Protein AF-A0A5B8L464-F1 (afdb_monomer_lite)

pLDDT: mean 84.81, std 18.25, range [33.03, 98.25]

Secondary structure (DSSP, 8-state):
--------PPPPSS-TTSHHHHHHHHHHHHHHHHHHHHHHHHHTT--HHHHHHHHHHHHHHHHHHTT------

Radius of gyration: 15.76 Å; chains: 1; bounding box: 40×33×32 Å

Foldseek 3Di:
DDDPPDDDFDPDPDDVVPVVSRVVRVCVRCVVVLVVVLVVCVVVPDDSVVVVVVVVVVVVVVVVVVVPPDPDD

Sequence (73 aa):
MNSQNVAILAPPQYPVEDILAHEKECRIALRPWVKGFLDRAESVGWDRRTVASTLMFLAAQHLSAARDPAGQA

Structure (mmCIF, N/CA/C/O backbone):
data_AF-A0A5B8L464-F1
#
_entry.id   AF-A0A5B8L464-F1
#
loop_
_atom_site.group_PDB
_atom_site.id
_atom_site.type_symbol
_atom_site.label_atom_id
_atom_site.label_alt_id
_atom_site.label_comp_id
_atom_site.label_asym_id
_atom_site.label_entity_id
_atom_site.label_seq_id
_atom_site.pdbx_PDB_ins_code
_atom_site.Cartn_x
_atom_site.Cartn_y
_atom_site.Cartn_z
_atom_site.occupancy
_atom_site.B_iso_or_equiv
_atom_site.auth_seq_id
_atom_site.auth_comp_id
_atom_site.auth_asym_id
_atom_site.auth_atom_id
_atom_site.pdbx_PDB_model_num
ATOM 1 N N . MET A 1 1 ? -14.587 -15.977 3.205 1.00 33.03 1 MET A N 1
ATOM 2 C CA . MET A 1 1 ? -14.661 -15.604 1.774 1.00 33.03 1 MET A CA 1
ATOM 3 C C . MET A 1 1 ? -13.676 -14.461 1.553 1.00 33.03 1 MET A C 1
ATOM 5 O O . MET A 1 1 ? -14.027 -13.319 1.801 1.00 33.03 1 MET A O 1
ATOM 9 N N . ASN A 1 2 ? -12.416 -14.767 1.223 1.00 34.97 2 ASN A N 1
ATOM 10 C CA . ASN A 1 2 ? -11.357 -13.762 1.056 1.00 34.97 2 ASN A CA 1
ATOM 11 C C . ASN A 1 2 ? -11.172 -13.457 -0.431 1.00 34.97 2 ASN A C 1
ATOM 13 O O . ASN A 1 2 ? -10.346 -14.073 -1.098 1.00 34.97 2 ASN A O 1
ATOM 17 N N . SER A 1 3 ? -11.958 -12.520 -0.953 1.00 39.84 3 SER A N 1
ATOM 18 C CA . SER A 1 3 ? -11.732 -11.976 -2.290 1.00 39.84 3 SER A CA 1
ATOM 19 C C . SER A 1 3 ? -10.563 -10.995 -2.217 1.00 39.84 3 SER A C 1
ATOM 21 O O . SER A 1 3 ? -10.747 -9.827 -1.876 1.00 39.84 3 SER A O 1
ATOM 23 N N . GLN A 1 4 ? -9.346 -11.469 -2.489 1.00 54.78 4 GLN A N 1
ATOM 24 C CA . GLN A 1 4 ? -8.198 -10.589 -2.699 1.00 54.78 4 GLN A CA 1
ATOM 25 C C . GLN A 1 4 ? -8.378 -9.860 -4.033 1.00 54.78 4 GLN A C 1
ATOM 27 O O . GLN A 1 4 ? -8.017 -10.365 -5.091 1.00 54.78 4 GLN A O 1
ATOM 32 N N . ASN A 1 5 ? -8.992 -8.679 -3.989 1.00 57.53 5 ASN A N 1
ATOM 33 C CA . ASN A 1 5 ? -9.112 -7.821 -5.159 1.00 57.53 5 ASN A CA 1
ATOM 34 C C . ASN A 1 5 ? -7.772 -7.106 -5.380 1.00 57.53 5 ASN A C 1
ATOM 36 O O . ASN A 1 5 ? -7.537 -6.031 -4.828 1.00 57.53 5 ASN A O 1
ATOM 40 N N . VAL A 1 6 ? -6.874 -7.742 -6.134 1.00 61.28 6 VAL A N 1
ATOM 41 C CA . VAL A 1 6 ? -5.608 -7.137 -6.566 1.00 61.28 6 VAL A CA 1
ATOM 42 C C . VAL A 1 6 ? -5.918 -5.900 -7.412 1.00 61.28 6 VAL A C 1
ATOM 44 O O . VAL A 1 6 ? -6.750 -5.947 -8.319 1.00 61.28 6 VAL A O 1
ATOM 47 N N . ALA A 1 7 ? -5.264 -4.781 -7.102 1.00 68.12 7 ALA A N 1
ATOM 48 C CA . ALA A 1 7 ? -5.345 -3.578 -7.918 1.00 68.12 7 ALA A CA 1
ATOM 49 C C . ALA A 1 7 ? -4.799 -3.869 -9.325 1.00 68.12 7 ALA A C 1
ATOM 51 O O . ALA A 1 7 ? -3.655 -4.297 -9.465 1.00 68.12 7 ALA A O 1
ATOM 52 N N . ILE A 1 8 ? -5.599 -3.629 -10.368 1.00 75.06 8 ILE A N 1
ATOM 53 C CA . ILE A 1 8 ? -5.113 -3.694 -11.752 1.00 75.06 8 ILE A CA 1
ATOM 54 C C . ILE A 1 8 ? -4.315 -2.413 -12.010 1.00 75.06 8 ILE A C 1
ATOM 56 O O . ILE A 1 8 ? -4.888 -1.323 -12.066 1.00 75.06 8 ILE A O 1
ATOM 60 N N . LEU A 1 9 ? -2.995 -2.545 -12.136 1.00 80.81 9 LEU A N 1
ATOM 61 C CA . LEU A 1 9 ? -2.092 -1.464 -12.529 1.00 80.81 9 LEU A CA 1
ATOM 62 C C . LEU A 1 9 ? -1.702 -1.649 -13.995 1.00 80.81 9 LEU A C 1
ATOM 64 O O . LEU A 1 9 ? -1.356 -2.753 -14.416 1.00 80.81 9 LEU A O 1
ATOM 68 N N . ALA A 1 10 ? -1.771 -0.568 -14.770 1.00 84.06 10 ALA A N 1
ATOM 69 C CA . ALA A 1 10 ? -1.209 -0.557 -16.114 1.00 84.06 10 ALA A CA 1
ATOM 70 C C . ALA A 1 10 ? 0.326 -0.678 -16.035 1.00 84.06 10 ALA A C 1
ATOM 72 O O . A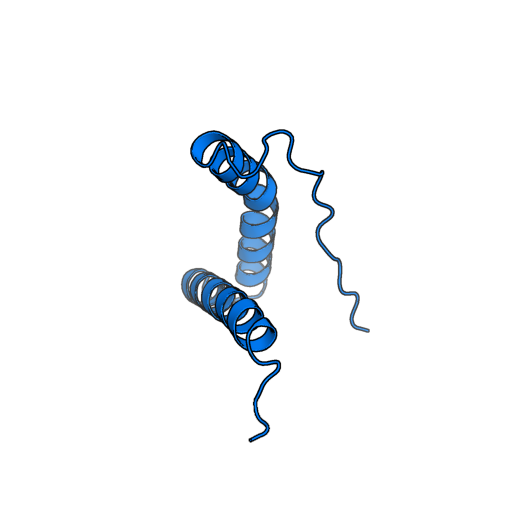LA A 1 10 ? 0.915 -0.209 -15.055 1.00 84.06 10 ALA A O 1
ATOM 73 N N . PRO A 1 11 ? 0.979 -1.294 -17.038 1.00 87.88 11 PRO A N 1
ATOM 74 C CA . PRO A 1 11 ? 2.433 -1.289 -17.110 1.00 87.88 11 PRO A CA 1
ATOM 75 C C . PRO A 1 11 ? 2.951 0.158 -17.184 1.00 87.88 11 PRO A C 1
ATOM 77 O O . PRO A 1 11 ? 2.299 0.994 -17.819 1.00 87.88 11 PRO A O 1
ATOM 80 N N . PRO A 1 12 ? 4.099 0.456 -16.550 1.00 92.19 12 PRO A N 1
ATOM 81 C CA . PRO A 1 12 ? 4.681 1.791 -16.589 1.00 92.19 12 PRO A CA 1
ATOM 82 C C . PRO A 1 12 ? 5.069 2.170 -18.025 1.00 92.19 12 PRO A C 1
ATOM 84 O O . PRO A 1 12 ? 5.579 1.343 -18.783 1.00 92.19 12 PRO A O 1
ATOM 87 N N . GLN A 1 13 ? 4.823 3.425 -18.390 1.00 94.44 13 GLN A N 1
ATOM 88 C CA . GLN A 1 13 ? 5.227 4.036 -19.654 1.00 94.44 13 GLN A CA 1
ATOM 89 C C . GLN A 1 13 ? 6.705 4.427 -19.640 1.00 94.44 13 GLN A C 1
ATOM 91 O O . GLN A 1 13 ? 7.349 4.409 -20.690 1.00 94.44 13 GLN A O 1
ATOM 96 N N . TYR A 1 14 ? 7.237 4.780 -18.467 1.00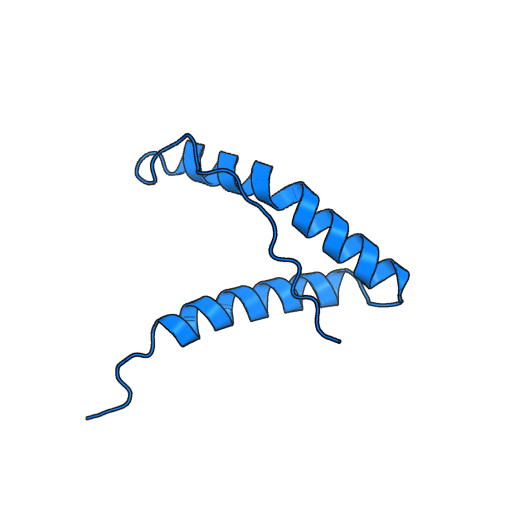 92.69 14 TYR A N 1
ATOM 97 C CA . TYR A 1 14 ? 8.633 5.177 -18.310 1.00 92.69 14 TYR A CA 1
ATOM 98 C C . TYR A 1 14 ? 9.479 4.023 -17.767 1.00 92.69 14 TYR A C 1
ATOM 100 O O . TYR A 1 14 ? 9.064 3.341 -16.822 1.00 92.69 14 TYR A O 1
ATOM 108 N N . PRO A 1 15 ? 10.675 3.796 -18.334 1.00 93.69 15 PRO A N 1
ATOM 109 C CA . PRO A 1 15 ? 11.573 2.760 -17.854 1.00 93.69 15 PRO A CA 1
ATOM 110 C C . PRO A 1 15 ? 12.181 3.167 -16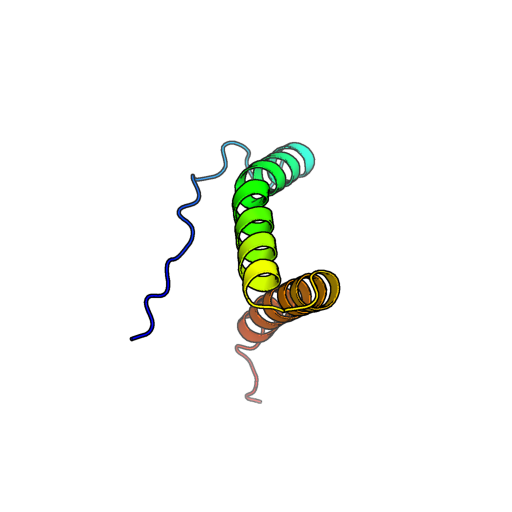.500 1.00 93.69 15 PRO A C 1
ATOM 112 O O . PRO A 1 15 ? 12.173 4.341 -16.128 1.00 93.69 15 PRO A O 1
ATOM 115 N N . VAL A 1 16 ? 12.694 2.197 -15.741 1.00 93.88 16 VAL A N 1
ATOM 116 C CA . VAL A 1 16 ? 13.162 2.418 -14.358 1.00 93.88 16 VAL A CA 1
ATOM 117 C C . VAL A 1 16 ? 14.392 3.335 -14.280 1.00 93.88 16 VAL A C 1
ATOM 119 O O . VAL A 1 16 ? 14.633 3.970 -13.255 1.00 93.88 16 VAL A O 1
ATOM 122 N N . GLU A 1 17 ? 15.155 3.437 -15.370 1.00 95.62 17 GLU A N 1
ATOM 123 C 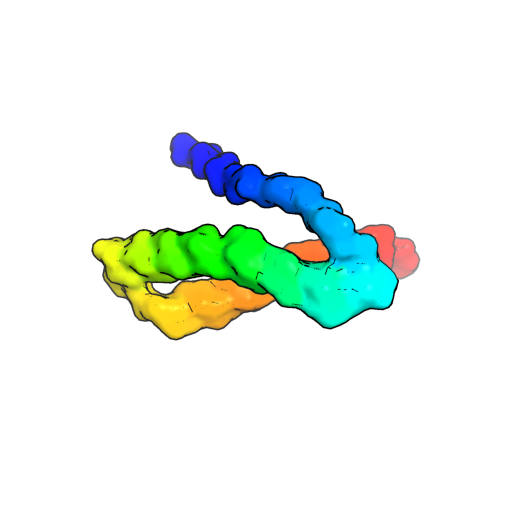CA . GLU A 1 17 ? 16.323 4.307 -15.507 1.00 95.62 17 GLU A CA 1
ATOM 124 C C . GLU A 1 17 ? 15.940 5.795 -15.522 1.00 95.62 17 GLU A C 1
ATOM 126 O O . GLU A 1 17 ? 16.724 6.636 -15.079 1.00 95.62 17 GLU A O 1
ATOM 131 N N . ASP A 1 18 ? 14.722 6.131 -15.963 1.00 93.62 18 ASP A N 1
ATOM 132 C CA . ASP A 1 18 ? 14.157 7.474 -15.809 1.00 93.62 18 ASP A CA 1
ATOM 133 C C . ASP A 1 18 ? 13.463 7.583 -14.445 1.00 93.62 18 ASP A C 1
ATOM 135 O O . ASP A 1 18 ? 12.235 7.590 -14.327 1.00 93.62 18 ASP A O 1
ATOM 139 N N . ILE A 1 19 ? 14.286 7.630 -13.392 1.00 92.06 19 ILE A N 1
ATOM 140 C CA . ILE A 1 19 ? 13.844 7.530 -11.993 1.00 92.06 19 ILE A CA 1
ATOM 141 C C . ILE A 1 19 ? 12.723 8.532 -11.684 1.00 92.06 19 ILE A C 1
ATOM 143 O O . ILE A 1 19 ? 11.732 8.178 -11.046 1.00 92.06 19 ILE A O 1
ATOM 147 N N . LEU A 1 20 ? 12.853 9.780 -12.148 1.00 95.50 20 LEU A N 1
ATOM 148 C CA . LEU A 1 20 ? 11.886 10.838 -11.851 1.00 95.50 20 LEU A CA 1
ATOM 149 C C . LEU A 1 20 ? 10.550 10.610 -12.563 1.00 95.50 20 LEU A C 1
ATOM 151 O O . LEU A 1 20 ? 9.494 10.779 -11.943 1.00 95.50 20 LEU A O 1
ATOM 155 N N . ALA A 1 21 ? 10.572 10.244 -13.848 1.00 93.94 21 ALA A N 1
ATOM 156 C CA . ALA A 1 21 ? 9.346 9.998 -14.598 1.00 93.94 21 ALA A CA 1
ATOM 157 C C . ALA A 1 21 ? 8.644 8.721 -14.114 1.00 93.94 21 ALA A C 1
ATOM 159 O O . ALA A 1 21 ? 7.434 8.748 -13.866 1.00 93.94 21 ALA A O 1
ATOM 160 N N . HIS A 1 22 ? 9.410 7.655 -13.874 1.00 93.69 22 HIS A N 1
ATOM 161 C CA . HIS A 1 22 ? 8.916 6.378 -13.367 1.00 93.69 22 HIS A CA 1
ATOM 162 C C . HIS A 1 22 ? 8.304 6.512 -11.965 1.00 93.69 22 HIS A C 1
ATOM 164 O O . HIS A 1 22 ? 7.192 6.045 -11.709 1.00 93.69 22 HIS A O 1
ATOM 170 N N . GLU A 1 23 ? 8.975 7.217 -11.048 1.00 94.56 23 GLU A N 1
ATOM 171 C CA . GLU A 1 23 ? 8.438 7.458 -9.707 1.00 94.56 23 GLU A CA 1
ATOM 172 C C . GLU A 1 23 ? 7.156 8.299 -9.757 1.00 94.56 23 GLU A C 1
ATOM 174 O O . GLU A 1 23 ? 6.168 7.995 -9.077 1.00 94.56 23 GLU A O 1
ATOM 179 N N . LYS A 1 24 ? 7.143 9.363 -10.568 1.00 95.31 24 LYS A N 1
ATOM 180 C CA . LYS A 1 24 ? 5.966 10.222 -10.728 1.00 95.31 24 LYS A CA 1
ATOM 181 C C . LYS A 1 24 ? 4.775 9.433 -11.266 1.00 95.31 24 LYS A C 1
ATOM 183 O O . LYS A 1 24 ? 3.672 9.582 -10.737 1.00 95.31 24 LYS A O 1
ATOM 188 N N . GLU A 1 25 ? 4.993 8.608 -12.283 1.00 94.56 25 GLU A N 1
ATOM 189 C CA . GLU A 1 25 ? 3.977 7.727 -12.851 1.00 94.56 25 GLU A CA 1
ATOM 190 C C . GLU A 1 25 ? 3.440 6.744 -11.804 1.00 94.56 25 GLU A C 1
ATOM 192 O O . GLU A 1 25 ? 2.229 6.685 -11.581 1.00 94.56 25 GLU A O 1
ATOM 197 N N . CYS A 1 26 ? 4.330 6.057 -11.083 1.00 93.81 26 CYS A N 1
ATOM 198 C CA . CYS A 1 26 ? 3.964 5.129 -10.015 1.00 93.81 26 CYS A CA 1
ATOM 199 C C . CYS A 1 26 ? 3.089 5.810 -8.946 1.00 93.81 26 CYS A C 1
ATOM 201 O O . CYS A 1 26 ? 2.020 5.310 -8.579 1.00 93.81 26 CYS A O 1
ATOM 203 N N . ARG A 1 27 ? 3.467 7.018 -8.505 1.00 94.50 27 ARG A N 1
ATOM 204 C CA . ARG A 1 27 ? 2.671 7.810 -7.552 1.00 94.50 27 ARG A CA 1
ATOM 205 C C . ARG A 1 27 ? 1.292 8.172 -8.103 1.00 94.50 27 ARG A C 1
ATOM 207 O O . ARG A 1 27 ? 0.332 8.187 -7.335 1.00 94.50 27 ARG A O 1
ATOM 214 N N . ILE A 1 28 ? 1.178 8.510 -9.388 1.00 94.00 28 ILE A N 1
ATOM 215 C CA . ILE A 1 28 ? -0.110 8.827 -10.025 1.00 94.00 28 ILE A CA 1
ATOM 216 C C . ILE A 1 28 ? -0.998 7.581 -10.063 1.00 94.00 28 ILE A C 1
ATOM 218 O O . ILE A 1 28 ? -2.155 7.656 -9.645 1.00 94.00 28 ILE A O 1
ATOM 222 N N . ALA A 1 29 ? -0.446 6.445 -10.490 1.00 92.81 29 ALA A N 1
ATOM 223 C CA . ALA A 1 29 ? -1.169 5.184 -10.606 1.00 92.81 29 ALA A CA 1
ATOM 224 C C . ALA A 1 29 ? -1.678 4.667 -9.247 1.00 92.81 29 ALA A C 1
ATOM 226 O O . ALA A 1 29 ? -2.822 4.227 -9.140 1.00 92.81 29 ALA A O 1
ATOM 227 N N . LEU A 1 30 ? -0.867 4.764 -8.186 1.00 92.75 30 LEU A N 1
ATOM 228 C CA . LEU A 1 30 ? -1.213 4.242 -6.856 1.00 92.75 30 LEU A CA 1
ATOM 229 C C . LEU A 1 30 ? -2.117 5.169 -6.030 1.00 92.75 30 LEU A C 1
ATOM 231 O O . LEU A 1 30 ? -2.854 4.700 -5.160 1.00 92.75 30 LEU A O 1
ATOM 235 N N . ARG A 1 31 ? -2.098 6.483 -6.287 1.00 93.62 31 ARG A N 1
ATOM 236 C CA . ARG A 1 31 ? -2.854 7.483 -5.511 1.00 93.62 31 ARG A CA 1
ATOM 237 C C . ARG A 1 31 ? -4.344 7.158 -5.315 1.00 93.62 31 ARG A C 1
ATOM 239 O O . ARG A 1 31 ? -4.784 7.226 -4.164 1.00 93.62 31 ARG A O 1
ATOM 246 N N . PRO A 1 32 ? -5.142 6.833 -6.355 1.00 92.12 32 PRO A N 1
ATOM 247 C CA . PRO A 1 3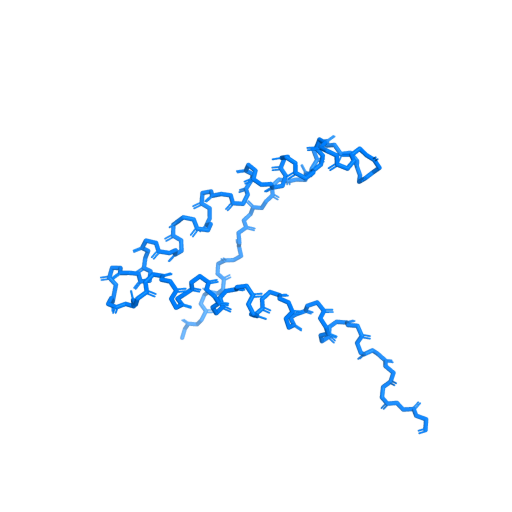2 ? -6.566 6.550 -6.166 1.00 92.12 32 PRO A CA 1
ATOM 248 C C . PRO A 1 32 ? -6.806 5.301 -5.308 1.00 92.12 32 PRO A C 1
ATOM 250 O O . PRO A 1 32 ? -7.721 5.299 -4.485 1.00 92.12 32 PRO A O 1
ATOM 253 N N . TRP A 1 33 ? -5.954 4.280 -5.434 1.00 92.56 33 TRP A N 1
ATOM 254 C CA . TRP A 1 33 ? -6.043 3.047 -4.651 1.00 92.56 33 TRP A CA 1
ATOM 255 C C . TRP A 1 33 ? -5.764 3.288 -3.172 1.00 92.56 33 TRP A C 1
ATOM 257 O O . TRP A 1 33 ? -6.568 2.903 -2.324 1.00 92.56 33 TRP A O 1
ATOM 267 N N . VAL A 1 34 ? -4.667 3.987 -2.863 1.00 94.31 34 VAL A N 1
ATOM 268 C CA . VAL A 1 34 ? -4.314 4.329 -1.479 1.00 94.31 34 VAL A CA 1
ATOM 269 C C . VAL A 1 34 ? -5.408 5.190 -0.853 1.00 94.31 34 VAL A C 1
ATOM 271 O O . VAL A 1 34 ? -5.854 4.901 0.254 1.00 94.31 34 VAL A O 1
ATOM 274 N N . LYS A 1 35 ? -5.910 6.207 -1.568 1.00 95.38 35 LYS A N 1
ATOM 275 C CA . LYS A 1 35 ? -7.005 7.047 -1.066 1.00 95.38 35 LYS A CA 1
ATOM 276 C C . LYS A 1 35 ? -8.266 6.226 -0.782 1.00 95.38 35 LYS A C 1
ATOM 278 O O . LYS A 1 35 ? -8.810 6.338 0.311 1.00 95.38 35 LYS A O 1
ATOM 283 N N . GLY A 1 36 ? -8.708 5.398 -1.729 1.00 94.44 36 GLY A N 1
ATOM 284 C CA . GLY A 1 36 ? -9.921 4.590 -1.577 1.00 94.44 36 GLY A CA 1
ATOM 285 C C . GLY A 1 36 ? -9.827 3.563 -0.447 1.00 94.44 36 GLY A C 1
ATOM 286 O O . GLY A 1 36 ? -10.803 3.344 0.268 1.00 94.44 36 GLY A O 1
ATOM 287 N N . PHE A 1 37 ? -8.649 2.969 -0.247 1.00 94.69 37 PHE A N 1
ATOM 288 C CA . PHE A 1 37 ? -8.398 2.069 0.877 1.00 94.69 37 PHE A CA 1
ATOM 289 C C . PHE A 1 37 ? -8.501 2.795 2.223 1.00 94.69 37 PHE A C 1
ATOM 291 O O . PHE A 1 37 ? -9.215 2.331 3.111 1.00 94.69 37 PHE A O 1
ATOM 298 N N . LEU A 1 38 ? -7.842 3.952 2.353 1.00 96.44 38 LEU A N 1
ATOM 299 C CA . LEU A 1 38 ? -7.887 4.759 3.573 1.00 96.44 38 LEU A CA 1
ATOM 300 C C . LEU A 1 38 ? -9.309 5.244 3.882 1.00 96.44 38 LEU A C 1
ATOM 302 O O . LEU A 1 38 ? -9.757 5.101 5.015 1.00 96.44 38 LEU A O 1
ATOM 306 N N . ASP A 1 39 ? -10.031 5.746 2.875 1.00 96.81 39 ASP A N 1
ATOM 307 C CA . ASP A 1 39 ? -11.420 6.200 3.024 1.00 96.81 39 ASP A CA 1
ATOM 308 C C . ASP A 1 39 ? -12.337 5.049 3.482 1.00 96.81 39 ASP A C 1
ATOM 310 O O . ASP A 1 39 ? -13.183 5.229 4.357 1.00 96.81 39 ASP A O 1
ATOM 314 N N . ARG A 1 40 ? -12.151 3.836 2.938 1.00 96.31 40 ARG A N 1
ATOM 315 C CA . ARG A 1 40 ? -12.928 2.658 3.349 1.00 96.31 40 ARG A CA 1
ATOM 316 C C . ARG A 1 40 ? -12.607 2.233 4.780 1.00 96.31 40 ARG A C 1
ATOM 318 O O . ARG A 1 40 ? -13.531 1.931 5.532 1.00 96.31 40 ARG A O 1
ATOM 325 N N . ALA A 1 41 ? -11.332 2.193 5.156 1.00 97.00 41 ALA A N 1
ATOM 326 C CA . ALA A 1 41 ? -10.934 1.818 6.510 1.00 97.00 41 ALA A CA 1
ATOM 327 C C . ALA A 1 41 ? -11.484 2.814 7.546 1.00 97.00 41 ALA A C 1
ATOM 329 O O . ALA A 1 41 ? -12.059 2.404 8.553 1.00 97.00 41 ALA A O 1
ATOM 330 N N . GLU A 1 42 ? -11.398 4.110 7.252 1.00 97.19 42 GLU A N 1
ATOM 331 C CA . GLU A 1 42 ? -11.975 5.171 8.080 1.00 97.19 42 GLU A CA 1
ATOM 332 C C . GLU A 1 42 ? -13.502 5.040 8.199 1.00 97.19 42 GLU A C 1
ATOM 334 O O . GLU A 1 42 ? -14.044 5.148 9.297 1.00 97.19 42 GLU A O 1
ATOM 339 N N . SER A 1 43 ? -14.202 4.695 7.109 1.00 97.25 43 SER A N 1
ATOM 340 C CA . SER A 1 43 ? -15.666 4.523 7.124 1.00 97.25 43 SER A CA 1
ATOM 341 C C . SER A 1 43 ? -16.172 3.399 8.039 1.00 97.25 43 SER A C 1
ATOM 343 O O . SER A 1 43 ? -17.333 3.419 8.439 1.00 97.25 43 SER A O 1
ATOM 345 N N . VAL A 1 44 ? -15.314 2.432 8.388 1.00 97.88 44 VAL A N 1
ATOM 346 C CA . VAL A 1 44 ? -15.636 1.349 9.334 1.00 97.88 44 VAL A CA 1
ATOM 347 C C . VAL A 1 44 ? -15.021 1.571 10.723 1.00 97.88 44 VAL A C 1
ATOM 349 O O . VAL A 1 44 ? -15.018 0.655 11.543 1.00 97.88 44 VAL A O 1
ATOM 352 N N . GLY A 1 45 ? -14.525 2.783 11.000 1.00 97.75 45 GLY A N 1
ATOM 353 C CA . GLY A 1 45 ? -14.107 3.228 12.331 1.00 97.75 45 GLY A CA 1
ATOM 354 C C . GLY A 1 45 ? -12.607 3.170 12.623 1.00 97.75 45 GLY A C 1
ATOM 355 O O . GLY A 1 45 ? -12.216 3.419 13.762 1.00 97.75 45 GLY A O 1
ATOM 356 N N . TRP A 1 46 ? -11.750 2.855 11.646 1.00 98.25 46 TRP A N 1
ATOM 357 C CA . TRP A 1 46 ? -10.299 2.892 11.863 1.00 98.25 46 TRP A CA 1
ATOM 358 C C . TRP A 1 46 ? -9.748 4.323 11.862 1.00 98.25 46 TRP A C 1
ATOM 360 O O . TRP A 1 46 ? -10.144 5.146 11.039 1.00 98.25 46 TRP A O 1
ATOM 370 N N . ASP A 1 47 ? -8.753 4.600 12.715 1.00 98.12 47 ASP A N 1
ATOM 371 C CA . ASP A 1 47 ? -7.973 5.837 12.606 1.00 98.12 47 ASP A CA 1
ATOM 372 C C . ASP A 1 47 ? -7.150 5.841 11.310 1.00 98.12 47 ASP A C 1
ATOM 374 O O . ASP A 1 47 ? -6.351 4.941 11.032 1.00 98.12 47 ASP A O 1
ATOM 378 N N . ARG A 1 48 ? -7.323 6.900 10.518 1.00 97.12 48 ARG A N 1
ATOM 379 C CA . ARG A 1 48 ? -6.700 7.031 9.200 1.00 97.12 48 ARG A CA 1
ATOM 380 C C . ARG A 1 48 ? -5.168 7.035 9.254 1.00 97.12 48 ARG A C 1
ATOM 382 O O . ARG A 1 48 ? -4.530 6.518 8.335 1.00 97.12 48 ARG A O 1
ATOM 389 N N . ARG A 1 49 ? -4.562 7.616 10.297 1.00 96.94 49 ARG A N 1
ATOM 390 C CA . ARG A 1 49 ? -3.096 7.676 10.444 1.00 96.94 49 ARG A CA 1
ATOM 391 C C . ARG A 1 49 ? -2.532 6.307 10.796 1.00 96.94 49 ARG A C 1
ATOM 393 O O . ARG A 1 49 ? -1.525 5.919 10.208 1.00 96.94 49 ARG A O 1
ATOM 400 N N . THR A 1 50 ? -3.193 5.571 11.686 1.00 97.88 50 THR A N 1
ATOM 401 C CA . THR A 1 50 ? -2.847 4.187 12.018 1.00 97.88 50 THR A CA 1
ATOM 402 C C . THR A 1 50 ? -2.908 3.300 10.781 1.00 97.88 50 THR A C 1
ATOM 404 O O . THR A 1 50 ? -1.952 2.588 10.497 1.00 97.88 50 THR A O 1
ATOM 407 N N . VAL A 1 51 ? -3.975 3.384 9.982 1.00 97.94 51 VAL A N 1
ATOM 408 C CA . VAL A 1 51 ? -4.084 2.586 8.748 1.00 97.94 51 VAL A CA 1
ATOM 409 C C . VAL A 1 51 ? -2.949 2.916 7.774 1.00 97.94 51 VAL A C 1
ATOM 411 O O . VAL A 1 51 ? -2.358 2.009 7.189 1.00 97.94 51 VAL A O 1
ATOM 414 N N . ALA A 1 52 ? -2.611 4.198 7.612 1.00 97.62 52 ALA A N 1
ATOM 415 C CA . ALA A 1 52 ? -1.532 4.620 6.725 1.00 97.62 52 ALA A CA 1
ATOM 416 C C . ALA A 1 52 ? -0.158 4.093 7.175 1.00 97.62 52 ALA A C 1
ATOM 418 O O . ALA A 1 52 ? 0.591 3.565 6.351 1.00 97.62 52 ALA A O 1
ATOM 419 N N . SER A 1 53 ? 0.174 4.197 8.466 1.00 97.44 53 SER A N 1
ATOM 420 C CA . SER A 1 53 ? 1.449 3.692 8.987 1.00 97.44 53 SER A CA 1
ATOM 421 C C . SER A 1 53 ? 1.524 2.164 8.930 1.00 97.44 53 SER A C 1
ATOM 423 O O . SER A 1 53 ? 2.551 1.619 8.522 1.00 97.44 53 SER A O 1
ATOM 425 N N . THR A 1 54 ? 0.428 1.463 9.234 1.00 97.62 54 THR A N 1
ATOM 426 C CA . THR A 1 54 ? 0.336 0.006 9.073 1.00 97.62 54 THR A CA 1
ATOM 427 C C . THR A 1 54 ? 0.512 -0.412 7.613 1.00 97.62 54 THR A C 1
ATOM 429 O O . THR A 1 54 ? 1.251 -1.357 7.348 1.00 97.62 54 THR A O 1
ATOM 432 N N . LEU A 1 55 ? -0.092 0.298 6.654 1.00 96.00 55 LEU A N 1
ATOM 433 C CA . LEU A 1 55 ? 0.083 0.017 5.225 1.00 96.00 55 LEU A CA 1
ATOM 434 C C . LEU A 1 55 ? 1.554 0.139 4.797 1.00 96.00 55 LEU A C 1
ATOM 436 O O . LEU A 1 55 ? 2.063 -0.749 4.116 1.00 96.00 55 LEU A O 1
ATOM 440 N N . MET A 1 56 ? 2.248 1.201 5.221 1.00 95.19 56 MET A N 1
ATOM 441 C CA . MET A 1 56 ? 3.681 1.377 4.946 1.00 95.19 56 MET A CA 1
ATOM 442 C C . MET A 1 56 ? 4.517 0.244 5.551 1.00 95.19 56 MET A C 1
ATOM 444 O O . MET A 1 56 ? 5.384 -0.312 4.877 1.00 95.19 56 MET A O 1
ATOM 448 N N . PHE A 1 57 ? 4.235 -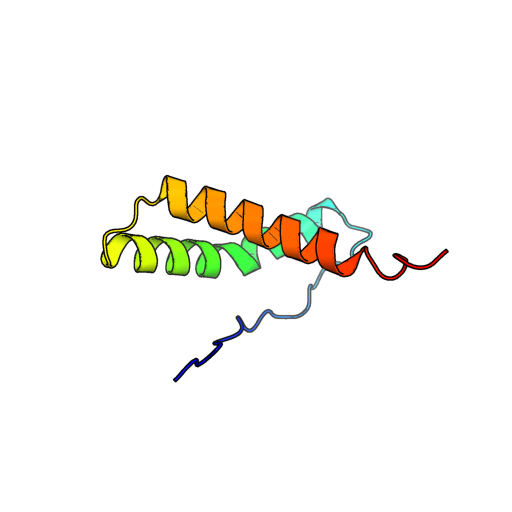0.127 6.803 1.00 96.06 57 PHE A N 1
ATOM 449 C CA . PHE A 1 57 ? 4.929 -1.214 7.493 1.00 96.06 57 PHE A CA 1
ATOM 450 C C . PHE A 1 57 ? 4.731 -2.563 6.793 1.00 96.06 57 PHE A C 1
ATOM 452 O O . PHE A 1 57 ? 5.698 -3.284 6.562 1.00 96.06 57 PHE A O 1
ATOM 459 N N . LEU A 1 58 ? 3.497 -2.898 6.409 1.00 95.31 58 LEU A N 1
ATOM 460 C CA . LEU A 1 58 ? 3.197 -4.124 5.668 1.00 95.31 58 LEU A CA 1
ATOM 461 C C . LEU A 1 58 ? 3.893 -4.140 4.301 1.00 95.31 58 LEU A C 1
ATOM 463 O O . LEU A 1 58 ? 4.498 -5.148 3.943 1.00 95.31 58 LEU A O 1
ATOM 467 N N . ALA A 1 59 ? 3.882 -3.023 3.566 1.00 92.62 59 ALA A N 1
ATOM 468 C CA . ALA A 1 59 ? 4.583 -2.916 2.288 1.00 92.62 59 ALA A CA 1
ATOM 469 C C . ALA A 1 59 ? 6.094 -3.163 2.441 1.00 92.62 59 ALA A C 1
ATOM 471 O O . ALA A 1 59 ? 6.668 -3.954 1.693 1.00 92.62 59 ALA A O 1
ATOM 472 N N . ALA A 1 60 ? 6.729 -2.550 3.445 1.00 94.00 60 ALA A N 1
ATOM 473 C CA . ALA A 1 60 ? 8.144 -2.768 3.737 1.00 94.00 60 ALA A CA 1
ATOM 474 C C . ALA A 1 60 ? 8.439 -4.223 4.142 1.00 94.00 60 ALA A C 1
ATOM 476 O O . ALA A 1 60 ? 9.406 -4.810 3.662 1.00 94.00 60 ALA A O 1
ATOM 477 N N . GLN A 1 61 ? 7.588 -4.831 4.975 1.00 93.31 61 GLN A N 1
ATOM 478 C CA . GLN A 1 61 ? 7.738 -6.234 5.370 1.00 93.31 61 GLN A CA 1
ATOM 479 C C . GLN A 1 61 ? 7.682 -7.191 4.179 1.00 93.31 61 GLN A C 1
ATOM 481 O O . GLN A 1 61 ? 8.479 -8.124 4.131 1.00 93.31 61 GLN A O 1
ATOM 486 N N . HIS A 1 62 ? 6.798 -6.963 3.204 1.00 89.31 62 HIS A N 1
ATOM 487 C CA . HIS A 1 62 ? 6.741 -7.795 1.999 1.00 89.31 62 HIS A CA 1
ATOM 488 C C . HIS A 1 62 ? 8.037 -7.731 1.178 1.00 89.31 62 HIS A C 1
ATOM 490 O O . HIS A 1 62 ? 8.468 -8.754 0.649 1.00 89.31 62 HIS A O 1
ATOM 496 N N . LEU A 1 63 ? 8.691 -6.566 1.116 1.00 88.56 63 LEU A N 1
ATOM 497 C CA . LEU A 1 63 ? 9.986 -6.412 0.445 1.00 88.56 63 LEU A CA 1
ATOM 498 C C . LEU A 1 63 ? 11.120 -7.111 1.206 1.00 88.56 63 LEU A C 1
ATOM 500 O O . LEU A 1 63 ? 11.999 -7.701 0.584 1.00 88.56 63 LEU A O 1
ATOM 504 N N . SER A 1 64 ? 11.095 -7.074 2.540 1.00 84.00 64 SER A N 1
ATOM 505 C CA . SER A 1 64 ? 12.095 -7.748 3.377 1.00 84.00 64 SER A CA 1
ATOM 506 C C . SER A 1 64 ? 11.930 -9.267 3.374 1.00 84.00 64 SER A C 1
ATOM 508 O O . SER A 1 64 ? 12.916 -9.979 3.226 1.00 84.00 64 SER A O 1
ATOM 510 N N . ALA A 1 65 ? 10.696 -9.771 3.466 1.00 75.25 65 ALA A N 1
ATOM 511 C CA . ALA A 1 65 ? 10.404 -11.203 3.411 1.00 75.25 65 ALA A CA 1
ATOM 512 C C . ALA A 1 65 ? 10.762 -11.818 2.047 1.00 75.25 65 ALA A C 1
ATOM 514 O O . ALA A 1 65 ? 11.226 -12.950 1.982 1.00 75.25 65 ALA A O 1
ATOM 515 N N . ALA A 1 66 ? 10.608 -11.063 0.954 1.00 61.34 66 ALA A N 1
ATOM 516 C CA . ALA A 1 66 ? 11.053 -11.489 -0.374 1.00 61.34 66 ALA A CA 1
ATOM 517 C C . ALA A 1 66 ? 12.587 -11.528 -0.522 1.00 61.34 66 ALA A C 1
ATOM 519 O O . ALA A 1 66 ? 13.103 -12.169 -1.436 1.00 61.34 66 ALA A O 1
ATOM 520 N N . ARG A 1 67 ? 13.322 -10.839 0.361 1.00 58.50 67 ARG A N 1
ATOM 521 C CA . ARG A 1 67 ? 14.786 -10.737 0.340 1.00 58.50 67 ARG A CA 1
ATOM 522 C C . ARG A 1 67 ? 15.482 -11.809 1.183 1.00 58.50 67 ARG A C 1
ATOM 524 O O . ARG A 1 67 ? 16.709 -11.828 1.201 1.00 58.50 67 ARG A O 1
ATOM 531 N N . ASP A 1 68 ? 14.729 -12.713 1.813 1.00 53.53 68 ASP A N 1
ATOM 532 C CA . ASP A 1 68 ? 15.258 -13.848 2.574 1.00 53.53 68 ASP A CA 1
ATOM 533 C C . ASP A 1 68 ? 15.082 -15.194 1.829 1.00 53.53 68 ASP A C 1
ATOM 535 O O . ASP A 1 68 ? 14.204 -15.991 2.157 1.00 53.53 68 ASP A O 1
ATOM 539 N N . PRO A 1 69 ? 15.885 -15.476 0.783 1.00 51.75 69 PRO A N 1
ATOM 540 C CA . PRO A 1 69 ? 16.064 -16.826 0.262 1.00 51.75 69 PRO A CA 1
ATOM 541 C C . PRO A 1 69 ? 17.341 -17.505 0.801 1.00 51.75 69 PRO A C 1
ATOM 543 O O . PRO A 1 69 ? 17.865 -18.398 0.138 1.00 51.75 69 PRO A O 1
ATOM 546 N N . ALA A 1 70 ? 17.881 -17.107 1.964 1.00 54.16 70 ALA A N 1
ATOM 547 C CA . ALA A 1 70 ? 19.129 -17.688 2.480 1.00 54.16 70 ALA A CA 1
ATOM 548 C C . ALA A 1 70 ? 19.258 -17.671 4.018 1.00 54.16 70 ALA A C 1
ATOM 550 O O . ALA A 1 70 ? 20.281 -17.267 4.564 1.00 54.16 70 ALA A O 1
ATOM 551 N N . GLY A 1 71 ? 18.255 -18.198 4.718 1.00 54.31 71 GLY A N 1
ATOM 552 C CA . GLY A 1 71 ? 18.415 -18.783 6.053 1.00 54.31 71 GLY A CA 1
ATOM 553 C C . GLY A 1 71 ? 18.782 -20.271 5.972 1.00 54.31 71 GLY A C 1
ATOM 554 O O . GLY A 1 71 ? 17.983 -21.125 6.360 1.00 54.31 71 GLY A O 1
ATOM 555 N N . GLN A 1 72 ? 19.947 -20.596 5.402 1.00 45.94 72 GLN A N 1
ATOM 556 C CA . GLN A 1 72 ? 20.554 -21.934 5.454 1.00 45.94 72 GLN A CA 1
ATOM 557 C C . GLN A 1 72 ? 22.057 -21.841 5.154 1.00 45.94 72 GLN A C 1
ATOM 559 O O . GLN A 1 72 ? 22.478 -21.850 3.998 1.00 45.94 72 GLN A O 1
ATOM 564 N N . ALA A 1 73 ? 22.849 -21.733 6.218 1.00 38.28 73 ALA A N 1
ATOM 565 C CA . ALA A 1 73 ? 24.253 -22.124 6.283 1.00 38.28 73 ALA A CA 1
ATOM 566 C C . ALA A 1 73 ? 24.549 -22.570 7.719 1.00 38.28 73 ALA A C 1
ATOM 568 O O . ALA A 1 73 ? 24.105 -21.851 8.644 1.00 38.28 73 ALA A O 1
#

Organism: NCBI:txid2599600